Protein AF-A0A6P7GZ07-F1 (afdb_monomer_lite)

Sequence (164 aa):
MSSDELKDEGKRMRKGDEEGEKGDVKKSRQMDTTTRKGSGVEREDEMMEILKQLALNLREENEAISLDVKDIKSEQRIYAEELKELRAENQKLREENEAIRKESEQTKKQVRELSTRLDYLEKEKKKDNVIVTGLDIDAEEPEMLKLAMGKKVEETLQIQQLRS

Secondary structure (DSSP, 8-state):
-------------------------------------SHHHHHHHHHHHHHHHHHHHHHHHHHHHHHHHHHHHHHHHHHHHHHHHHHHHHHHHHHHHHHHHHHHHHHHHHHHHHHHHHHHHHHHHTTT--------S-TT-HHHHHHHHHHHHHHHHT------

Radius of gyration: 56.55 Å; chains: 1; bounding box: 93×41×154 Å

pLDDT: mean 80.91, std 20.76, range [38.12, 98.44]

Organism: NCBI:txid50390

Foldseek 3Di:
DDDDDDDDDDDDDDDDDDDDDDDDPDPDDPDPPPPPPPVVVVVVVVVVVVVVVVVVVVVVVVVVVVVVVVVVVVVVVVVVVVVVVVVVVVVVVVVVVVVVVVVVVVVVVVVVVVVVVVVVVVCVVCVPPDDDPDQPDDPVDVVRVVVSVVVVCCVVVVDDPPDD

Structure (mmCIF, N/CA/C/O backbone):
data_AF-A0A6P7GZ07-F1
#
_entry.id   AF-A0A6P7GZ07-F1
#
loop_
_atom_site.group_PDB
_atom_site.id
_atom_site.type_symbol
_atom_site.label_atom_id
_atom_site.label_alt_id
_atom_site.label_comp_id
_atom_site.label_asym_id
_atom_site.label_entity_id
_atom_site.label_seq_id
_atom_site.pdbx_PDB_ins_code
_atom_site.Cartn_x
_atom_site.Cartn_y
_atom_site.Cartn_z
_atom_site.occupancy
_atom_site.B_iso_or_equiv
_atom_site.auth_seq_id
_atom_site.auth_comp_id
_atom_site.auth_asym_id
_atom_site.auth_atom_id
_atom_site.pdbx_PDB_model_num
ATOM 1 N N . MET A 1 1 ? -9.242 14.539 -31.391 1.00 41.56 1 MET A N 1
ATOM 2 C CA . MET A 1 1 ? -8.710 15.616 -32.251 1.00 41.56 1 MET A CA 1
ATOM 3 C C . MET A 1 1 ? -7.626 14.974 -33.102 1.00 41.56 1 MET A C 1
ATOM 5 O O . MET A 1 1 ? -6.625 14.557 -32.546 1.00 41.56 1 MET A O 1
ATOM 9 N N . SER A 1 2 ? -8.062 14.389 -34.216 1.00 39.97 2 SER A N 1
ATOM 10 C CA . SER A 1 2 ? -7.776 14.825 -35.596 1.00 39.97 2 SER A CA 1
ATOM 11 C C . SER A 1 2 ? -6.372 14.450 -36.062 1.00 39.97 2 SER A C 1
ATOM 13 O O . SER A 1 2 ? -5.406 15.168 -35.836 1.00 39.97 2 SER A O 1
ATOM 15 N N . SER A 1 3 ? -6.324 13.290 -36.717 1.00 43.72 3 SER A N 1
ATOM 16 C CA . SER A 1 3 ? -5.393 12.965 -37.792 1.00 43.72 3 SER A CA 1
ATOM 17 C C . SER A 1 3 ? -5.730 13.824 -39.007 1.00 43.72 3 SER A C 1
ATOM 19 O O . SER A 1 3 ? -6.891 13.836 -39.397 1.00 43.72 3 SER A O 1
ATOM 21 N N . ASP A 1 4 ? -4.747 14.535 -39.550 1.00 49.34 4 ASP A N 1
ATOM 22 C CA . ASP A 1 4 ? -4.576 14.848 -40.978 1.00 49.34 4 ASP A CA 1
ATOM 23 C C . ASP A 1 4 ? -3.616 16.027 -41.097 1.00 49.34 4 ASP A C 1
ATOM 25 O O . ASP A 1 4 ? -3.949 17.114 -40.645 1.00 49.34 4 ASP A O 1
ATOM 29 N N . GLU A 1 5 ? -2.440 15.799 -41.689 1.00 50.41 5 GLU A N 1
ATOM 30 C CA . GLU A 1 5 ? -1.754 16.739 -42.594 1.00 50.41 5 GLU A CA 1
ATOM 31 C C . GLU A 1 5 ? -0.394 16.156 -43.022 1.00 50.41 5 GLU A C 1
ATOM 33 O O . GLU A 1 5 ? 0.674 16.544 -42.561 1.00 50.41 5 GLU A O 1
ATOM 38 N N . LEU A 1 6 ? -0.434 15.195 -43.947 1.00 51.78 6 LEU A N 1
ATOM 39 C CA . LEU A 1 6 ? 0.678 14.929 -44.860 1.00 51.78 6 LEU A CA 1
ATOM 40 C C . LEU A 1 6 ? 0.176 15.263 -46.264 1.00 51.78 6 LEU A C 1
ATOM 42 O O . LEU A 1 6 ? -0.536 14.470 -46.878 1.00 51.78 6 LEU A O 1
ATOM 46 N N . LYS A 1 7 ? 0.497 16.467 -46.751 1.00 50.22 7 LYS A N 1
ATOM 47 C CA . LYS A 1 7 ? 0.240 16.868 -48.138 1.00 50.22 7 LYS A CA 1
ATOM 48 C C . LYS A 1 7 ? 1.519 16.769 -48.961 1.00 50.22 7 LYS A C 1
ATOM 50 O O . LYS A 1 7 ? 2.432 17.576 -48.847 1.00 50.22 7 LYS A O 1
ATOM 55 N N . ASP A 1 8 ? 1.510 15.707 -49.753 1.00 48.50 8 ASP A N 1
ATOM 56 C CA . ASP A 1 8 ? 2.116 15.497 -51.063 1.00 48.50 8 ASP A CA 1
ATOM 57 C C . ASP A 1 8 ? 2.212 16.780 -51.923 1.00 48.50 8 ASP A C 1
ATOM 59 O O . ASP A 1 8 ? 1.193 17.350 -52.313 1.00 48.50 8 ASP A O 1
ATOM 63 N N . GLU A 1 9 ? 3.436 17.207 -52.254 1.00 45.72 9 GLU A N 1
ATOM 64 C CA . GLU A 1 9 ? 3.720 18.177 -53.325 1.00 45.72 9 GLU A CA 1
ATOM 65 C C . GLU A 1 9 ? 4.543 17.514 -54.439 1.00 45.72 9 GLU A C 1
ATOM 67 O O . GLU A 1 9 ? 5.690 17.857 -54.733 1.00 45.72 9 GLU A O 1
ATOM 72 N N . GLY A 1 10 ? 3.931 16.537 -55.104 1.00 45.78 10 GLY A N 1
ATOM 73 C CA . GLY A 1 10 ? 4.296 16.171 -56.463 1.00 45.78 10 GLY A CA 1
ATOM 74 C C . GLY A 1 10 ? 3.820 17.209 -57.493 1.00 45.78 10 GLY A C 1
ATOM 75 O O . GLY A 1 10 ? 2.695 17.699 -57.428 1.00 45.78 10 GLY A O 1
ATOM 76 N N . LYS A 1 11 ? 4.653 17.401 -58.532 1.00 48.88 11 LYS A N 1
ATOM 77 C CA . LYS A 1 11 ? 4.392 18.006 -59.865 1.00 48.88 11 LYS A CA 1
ATOM 78 C C . LYS A 1 11 ? 4.826 19.466 -60.061 1.00 48.88 11 LYS A C 1
ATOM 80 O O . LYS A 1 11 ? 4.021 20.391 -60.047 1.00 48.88 11 LYS A O 1
ATOM 85 N N . ARG A 1 12 ? 6.083 19.649 -60.485 1.00 49.25 12 ARG A N 1
ATOM 86 C CA . ARG A 1 12 ? 6.446 20.757 -61.388 1.00 49.25 12 ARG A CA 1
ATOM 87 C C . ARG A 1 12 ? 6.394 20.270 -62.834 1.00 49.25 12 ARG A C 1
ATOM 89 O O . ARG A 1 12 ? 7.181 19.430 -63.262 1.00 49.25 12 ARG A O 1
ATOM 96 N N . MET A 1 13 ? 5.396 20.783 -63.544 1.00 49.88 13 MET A N 1
ATOM 97 C CA . MET A 1 13 ? 5.109 20.550 -64.956 1.00 49.88 13 MET A CA 1
ATOM 98 C C . MET A 1 13 ? 6.223 21.120 -65.843 1.00 49.88 13 MET A C 1
ATOM 100 O O . MET A 1 13 ? 6.603 22.281 -65.701 1.00 49.88 13 MET A O 1
ATOM 104 N N . ARG A 1 14 ? 6.695 20.312 -66.802 1.00 51.75 14 ARG A N 1
ATOM 105 C CA . ARG A 1 14 ? 7.357 20.795 -68.020 1.00 51.75 14 ARG A CA 1
ATOM 106 C C . ARG A 1 14 ? 6.313 21.528 -68.859 1.00 51.75 14 ARG A C 1
ATOM 108 O O . ARG A 1 14 ? 5.310 20.926 -69.232 1.00 51.75 14 ARG A O 1
ATOM 115 N N . LYS A 1 15 ? 6.581 22.785 -69.197 1.00 45.84 15 LYS A N 1
ATOM 116 C CA . LYS A 1 15 ? 5.932 23.464 -70.315 1.00 45.84 15 LYS A CA 1
ATOM 117 C C . LYS A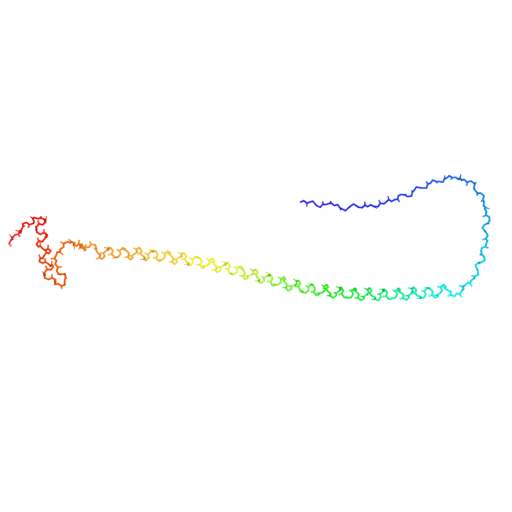 1 15 ? 7.046 23.938 -71.238 1.00 45.84 15 LYS A C 1
ATOM 119 O O . LYS A 1 15 ? 7.870 24.755 -70.839 1.00 45.84 15 LYS A O 1
ATOM 124 N N . GLY A 1 16 ? 7.141 23.285 -72.391 1.00 39.50 16 GLY A N 1
ATOM 125 C CA . GLY A 1 16 ? 7.912 23.798 -73.509 1.00 39.50 16 GLY A CA 1
ATOM 126 C C . GLY A 1 16 ? 7.113 24.906 -74.172 1.00 39.50 16 GLY A C 1
ATOM 127 O O . GLY A 1 16 ? 5.895 24.791 -74.248 1.00 39.50 16 GLY A O 1
ATOM 128 N N . ASP A 1 17 ? 7.821 25.928 -74.624 1.00 42.72 17 ASP A N 1
ATOM 129 C CA . ASP A 1 17 ? 7.405 26.796 -75.714 1.00 42.72 17 ASP A CA 1
ATOM 130 C C . ASP A 1 17 ? 8.677 27.068 -76.533 1.00 42.72 17 ASP A C 1
ATOM 132 O O . ASP A 1 17 ? 9.665 27.616 -76.038 1.00 42.72 17 ASP A O 1
ATOM 136 N N . GLU A 1 18 ? 8.677 26.542 -77.757 1.00 45.75 18 GLU A N 1
ATOM 137 C CA . GLU A 1 18 ? 9.616 26.856 -78.828 1.00 45.75 18 GLU A CA 1
ATOM 138 C C . GLU A 1 18 ? 9.166 28.171 -79.462 1.00 45.75 18 GLU A C 1
ATOM 140 O O . GLU A 1 18 ? 8.109 28.180 -80.076 1.00 45.75 18 GLU A O 1
ATOM 145 N N . GLU A 1 19 ? 9.967 29.236 -79.410 1.00 43.69 19 GLU A N 1
ATOM 146 C CA . GLU A 1 19 ? 9.959 30.250 -80.471 1.00 43.69 19 GLU A CA 1
ATOM 147 C C . GLU A 1 19 ? 11.383 30.750 -80.718 1.00 43.69 19 GLU A C 1
ATOM 149 O O . GLU A 1 19 ? 12.157 31.021 -79.798 1.00 43.69 19 GLU A O 1
ATOM 154 N N . GLY A 1 20 ? 11.752 30.753 -81.997 1.00 40.53 20 GLY A N 1
ATOM 155 C CA . GLY A 1 20 ? 13.111 30.943 -82.463 1.00 40.53 20 GLY A CA 1
ATOM 156 C C . GLY A 1 20 ? 13.542 32.400 -82.519 1.00 40.53 20 GLY A C 1
ATOM 157 O O . GLY A 1 20 ? 12.804 33.274 -82.962 1.00 40.53 20 GLY A O 1
ATOM 158 N N . GLU A 1 21 ? 14.816 32.617 -82.214 1.00 41.66 21 GLU A N 1
ATOM 159 C CA . GLU A 1 21 ? 15.527 33.823 -82.605 1.00 41.66 21 GLU A CA 1
ATOM 160 C C . GLU A 1 21 ? 16.861 33.423 -83.245 1.00 41.66 21 GLU A C 1
ATOM 162 O O . GLU A 1 21 ? 17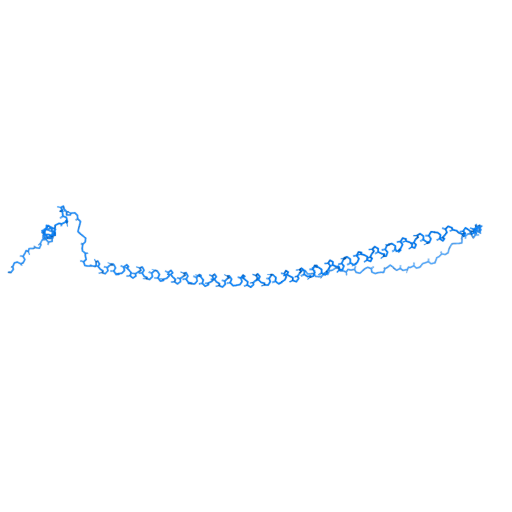.682 32.702 -82.672 1.00 41.66 21 GLU A O 1
ATOM 167 N N . LYS A 1 22 ? 17.033 33.835 -84.504 1.00 48.47 22 LYS A N 1
ATOM 168 C CA . LYS A 1 22 ? 18.250 33.646 -85.295 1.00 48.47 22 LYS A CA 1
ATOM 169 C C . LYS A 1 22 ? 19.368 34.491 -84.681 1.00 48.47 22 LYS A C 1
ATOM 171 O O . LYS A 1 22 ? 19.429 35.690 -84.924 1.00 48.47 22 LYS A O 1
ATOM 176 N N . GLY A 1 23 ? 20.251 33.853 -83.920 1.00 42.97 23 GLY A N 1
ATOM 177 C CA . GLY A 1 23 ? 21.505 34.436 -83.445 1.00 42.97 23 GLY A CA 1
ATOM 178 C C . GLY A 1 23 ? 22.702 33.743 -84.092 1.00 42.97 23 GLY A C 1
ATOM 179 O O . GLY A 1 23 ? 22.807 32.518 -84.065 1.00 42.97 23 GLY A O 1
ATOM 180 N N . ASP A 1 24 ? 23.588 34.529 -84.694 1.00 46.78 24 ASP A N 1
ATOM 181 C CA . ASP A 1 24 ? 24.758 34.094 -85.456 1.00 46.78 24 ASP A CA 1
ATOM 182 C C . ASP A 1 24 ? 25.623 33.041 -84.741 1.00 46.78 24 ASP A C 1
ATOM 184 O O . ASP A 1 24 ? 26.140 33.256 -83.640 1.00 46.78 24 ASP A O 1
ATOM 188 N N . VAL A 1 25 ? 25.853 31.909 -85.417 1.00 46.69 25 VAL A N 1
ATOM 189 C CA . VAL A 1 25 ? 26.768 30.848 -84.975 1.00 46.69 25 VAL A CA 1
ATOM 190 C C . VAL A 1 25 ? 28.205 31.371 -85.039 1.00 46.69 25 VAL A C 1
ATOM 192 O O . VAL A 1 25 ? 28.910 31.237 -86.041 1.00 46.69 25 VAL A O 1
ATOM 195 N N . LYS A 1 26 ? 28.671 31.975 -83.944 1.00 58.75 26 LYS A N 1
ATOM 196 C CA . LYS A 1 26 ? 30.096 32.241 -83.731 1.00 58.75 26 LYS A CA 1
ATOM 197 C C . LYS A 1 26 ? 30.796 30.897 -83.539 1.00 58.75 26 LYS A C 1
ATOM 199 O O . LYS A 1 26 ? 30.599 30.238 -82.522 1.00 58.75 26 LYS A O 1
ATOM 204 N N . LYS A 1 27 ? 31.613 30.494 -84.522 1.00 53.44 27 LYS A N 1
ATOM 205 C CA . LYS A 1 27 ? 32.534 29.348 -84.429 1.00 53.44 27 LYS A CA 1
ATOM 206 C C . LYS A 1 27 ? 33.292 29.416 -83.102 1.00 53.44 27 LYS A C 1
ATOM 208 O O . LYS A 1 27 ? 34.156 30.274 -82.916 1.00 53.44 27 LYS A O 1
ATOM 213 N N . SER A 1 28 ? 32.957 28.514 -82.187 1.00 60.97 28 SER A N 1
ATOM 214 C CA . SER A 1 28 ? 33.694 28.297 -80.952 1.00 60.97 28 SER A CA 1
ATOM 215 C C . SER A 1 28 ? 35.127 27.920 -81.309 1.00 60.97 28 SER A C 1
ATOM 217 O O . SER A 1 28 ? 35.378 26.929 -81.995 1.00 60.97 28 SER A O 1
ATOM 219 N N . ARG A 1 29 ? 36.062 28.753 -80.862 1.00 56.59 29 ARG A N 1
ATOM 220 C CA . ARG A 1 29 ? 37.499 28.511 -80.906 1.00 56.59 29 ARG A CA 1
ATOM 221 C C . ARG A 1 29 ? 37.752 27.161 -80.224 1.00 56.59 29 ARG A C 1
ATOM 223 O O . ARG A 1 29 ? 37.471 27.037 -79.034 1.00 56.59 29 ARG A O 1
ATOM 230 N N . GLN A 1 30 ? 38.207 26.155 -80.974 1.00 52.12 30 GLN A N 1
ATOM 231 C CA . GLN A 1 30 ? 38.708 24.908 -80.394 1.00 52.12 30 GLN A CA 1
ATOM 232 C C . GLN A 1 30 ? 39.817 25.293 -79.413 1.00 52.12 30 GLN A C 1
ATOM 234 O O . GLN A 1 30 ? 40.865 25.789 -79.820 1.00 52.12 30 GLN A O 1
ATOM 239 N N . MET A 1 31 ? 39.545 25.150 -78.118 1.00 51.53 31 MET A N 1
ATOM 240 C CA . MET A 1 31 ? 40.605 25.116 -77.126 1.00 51.53 31 MET A CA 1
ATOM 241 C C . MET A 1 31 ? 41.315 23.786 -77.320 1.00 51.53 31 MET A C 1
ATOM 243 O O . MET A 1 31 ? 40.679 22.736 -77.226 1.00 51.53 31 MET A O 1
ATOM 247 N N . ASP A 1 32 ? 42.613 23.843 -77.606 1.00 46.69 32 ASP A N 1
ATOM 248 C CA . ASP A 1 32 ? 43.492 22.689 -77.509 1.00 46.69 32 ASP A CA 1
ATOM 249 C C . ASP A 1 32 ? 43.368 22.113 -76.098 1.00 46.69 32 ASP A C 1
ATOM 251 O O . ASP A 1 32 ? 43.947 22.618 -75.131 1.00 46.69 32 ASP A O 1
ATOM 255 N N . THR A 1 33 ? 42.594 21.038 -75.964 1.00 52.94 33 THR A N 1
ATOM 256 C CA . THR A 1 33 ? 42.675 20.154 -74.811 1.00 52.94 33 THR A CA 1
ATOM 257 C C . THR A 1 33 ? 44.010 19.438 -74.912 1.00 52.94 33 THR A C 1
ATOM 259 O O . THR A 1 33 ? 44.104 18.316 -75.408 1.00 52.94 33 THR A O 1
ATOM 262 N N . THR A 1 34 ? 45.070 20.103 -74.456 1.00 50.88 34 THR A N 1
ATOM 263 C CA . THR A 1 34 ? 46.273 19.393 -74.048 1.00 50.88 34 THR A CA 1
ATOM 264 C C . THR A 1 34 ? 45.834 18.404 -72.976 1.00 50.88 34 THR A C 1
ATOM 266 O O . THR A 1 34 ? 45.366 18.770 -71.898 1.00 50.88 34 THR A O 1
ATOM 269 N N . THR A 1 35 ? 45.894 17.118 -73.304 1.00 51.41 35 THR A N 1
ATOM 270 C CA . THR A 1 35 ? 45.718 16.032 -72.348 1.00 51.41 35 THR A CA 1
ATOM 271 C C . THR A 1 35 ? 46.769 16.178 -71.250 1.00 51.41 35 THR A C 1
ATOM 273 O O . THR A 1 35 ? 47.859 15.622 -71.352 1.00 51.41 35 THR A O 1
ATOM 276 N N . ARG A 1 36 ? 46.438 16.881 -70.160 1.00 52.97 36 ARG A N 1
ATOM 277 C CA . ARG A 1 36 ? 47.028 16.620 -68.842 1.00 52.97 36 ARG A CA 1
ATOM 278 C C . ARG A 1 36 ? 46.458 15.293 -68.340 1.00 52.97 36 ARG A C 1
ATOM 280 O O . ARG A 1 36 ? 45.593 15.246 -67.473 1.00 52.97 36 ARG A O 1
ATOM 287 N N . LYS A 1 37 ? 46.927 14.198 -68.940 1.00 53.22 37 LYS A N 1
ATOM 288 C CA . LYS A 1 37 ? 46.800 12.843 -68.392 1.00 53.22 37 LYS A CA 1
ATOM 289 C C . LYS A 1 37 ? 47.703 12.779 -67.158 1.00 53.22 37 LYS A C 1
ATOM 291 O O . LYS A 1 37 ? 48.882 12.483 -67.281 1.00 53.22 37 LYS A O 1
ATOM 296 N N . GLY A 1 38 ? 47.185 13.177 -66.004 1.00 54.62 38 GLY A N 1
ATOM 297 C CA . GLY A 1 38 ? 47.922 13.113 -64.739 1.00 54.62 38 GLY A CA 1
ATOM 298 C C . GLY A 1 38 ? 47.070 13.565 -63.562 1.00 54.62 38 GLY A C 1
ATOM 299 O O . GLY A 1 38 ? 46.788 12.780 -62.674 1.00 54.62 38 GLY A O 1
ATOM 300 N N . SER A 1 39 ? 46.525 14.782 -63.619 1.00 58.91 39 SER A N 1
ATOM 301 C CA . SER A 1 39 ? 45.833 15.385 -62.467 1.00 58.91 39 SER A CA 1
ATOM 302 C C . SER A 1 39 ? 44.373 14.957 -62.270 1.00 58.91 39 SER A C 1
ATOM 304 O O . SER A 1 39 ? 43.754 15.345 -61.286 1.00 58.91 39 SER A O 1
ATOM 306 N N . GLY A 1 40 ? 43.771 14.268 -63.246 1.00 63.06 40 GLY A N 1
ATOM 307 C CA . GLY A 1 40 ? 42.400 13.751 -63.135 1.00 63.06 40 GLY A CA 1
ATOM 308 C C . GLY A 1 40 ? 42.343 12.451 -62.335 1.00 63.06 40 GLY A C 1
ATOM 309 O O . GLY A 1 40 ? 41.502 12.320 -61.458 1.00 63.06 40 GLY A O 1
ATOM 310 N N . VAL A 1 41 ? 43.300 11.554 -62.587 1.00 68.69 41 VAL A N 1
ATOM 311 C CA . VAL A 1 41 ? 43.400 10.243 -61.928 1.00 68.69 41 VAL A CA 1
ATOM 312 C C . VAL A 1 41 ? 43.743 10.408 -60.446 1.00 68.69 41 VAL A C 1
ATOM 314 O O . VAL A 1 41 ? 43.066 9.835 -59.609 1.00 68.69 41 VAL A O 1
ATOM 317 N N . GLU A 1 42 ? 44.691 11.289 -60.103 1.00 76.56 42 GLU A N 1
ATOM 318 C CA . GLU A 1 42 ? 45.044 11.579 -58.699 1.00 76.56 42 GLU A CA 1
ATOM 319 C C . GLU A 1 42 ? 43.849 12.123 -57.891 1.00 76.56 42 GLU A C 1
ATOM 321 O O . GLU A 1 42 ? 43.630 11.720 -56.754 1.00 76.56 42 GLU A O 1
ATOM 326 N N . ARG A 1 43 ? 43.017 12.985 -58.493 1.00 82.94 43 ARG A N 1
ATOM 327 C CA . ARG A 1 43 ? 41.793 13.501 -57.849 1.00 82.94 43 ARG A CA 1
ATOM 328 C C . ARG A 1 43 ? 40.707 12.439 -57.703 1.00 82.94 43 ARG A C 1
ATOM 330 O O . ARG A 1 43 ? 39.945 12.475 -56.742 1.00 82.94 43 ARG A O 1
ATOM 337 N N . GLU A 1 44 ? 40.594 11.535 -58.671 1.00 84.69 44 GLU A N 1
ATOM 338 C CA . GLU A 1 44 ? 39.668 10.403 -58.603 1.00 84.69 44 GLU A CA 1
ATOM 339 C C . GLU A 1 44 ? 40.094 9.406 -57.515 1.00 84.69 44 GLU A C 1
ATOM 341 O O . GLU A 1 44 ? 39.237 8.942 -56.763 1.00 84.69 44 GLU A O 1
ATOM 346 N N . ASP A 1 45 ? 41.396 9.154 -57.363 1.00 89.19 45 ASP A N 1
ATOM 347 C CA . ASP A 1 45 ? 41.958 8.307 -56.306 1.00 89.19 45 ASP A CA 1
ATOM 348 C C . ASP A 1 45 ? 41.764 8.931 -54.910 1.00 89.19 45 ASP A C 1
ATOM 350 O O . ASP A 1 45 ? 41.302 8.252 -53.991 1.00 89.19 45 ASP A O 1
ATOM 354 N N . GLU A 1 46 ? 42.018 10.237 -54.753 1.00 91.56 46 GLU A N 1
ATOM 355 C CA . GLU A 1 46 ? 41.728 10.987 -53.517 1.00 91.56 46 GLU A CA 1
ATOM 356 C C . GLU A 1 46 ? 40.236 10.934 -53.155 1.00 91.56 46 GLU A C 1
ATOM 358 O O . GLU A 1 46 ? 39.864 10.683 -52.006 1.00 91.56 46 GLU A O 1
ATOM 363 N N . MET A 1 47 ? 39.359 11.128 -54.143 1.00 93.19 47 MET A N 1
ATOM 364 C CA . MET A 1 47 ? 37.914 11.049 -53.945 1.00 93.19 47 MET A CA 1
ATOM 365 C C . MET A 1 47 ? 37.468 9.630 -53.574 1.00 93.19 47 MET A C 1
ATOM 367 O O . MET A 1 47 ? 36.598 9.464 -52.71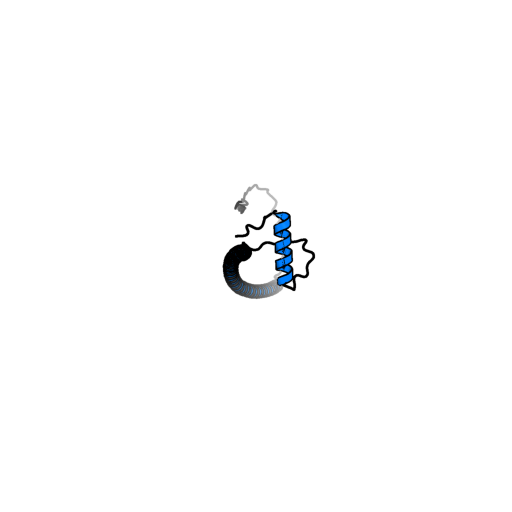9 1.00 93.19 47 MET A O 1
ATOM 371 N N . MET A 1 48 ? 38.072 8.602 -54.171 1.00 94.44 48 MET A N 1
ATOM 372 C CA . MET A 1 48 ? 37.795 7.208 -53.832 1.00 94.44 48 MET A CA 1
ATOM 373 C C . MET A 1 48 ? 38.215 6.879 -52.396 1.00 94.44 48 MET A C 1
ATOM 375 O O . MET A 1 48 ? 37.492 6.162 -51.704 1.00 94.44 48 MET A O 1
ATOM 379 N N . GLU A 1 49 ? 39.340 7.416 -51.931 1.00 95.38 49 GLU A N 1
ATOM 380 C CA . GLU A 1 49 ? 39.805 7.213 -50.559 1.00 95.38 49 GLU A CA 1
ATOM 381 C C . GLU A 1 49 ? 38.882 7.885 -49.535 1.00 95.38 49 GLU A C 1
ATOM 383 O O . GLU A 1 49 ? 38.482 7.260 -48.551 1.00 95.38 49 GLU A O 1
ATOM 388 N N . ILE A 1 50 ? 38.429 9.110 -49.817 1.00 96.00 50 ILE A N 1
ATOM 389 C CA . ILE A 1 50 ? 37.430 9.802 -48.988 1.00 96.00 50 ILE A CA 1
ATOM 390 C C . ILE A 1 50 ? 36.123 9.000 -48.925 1.00 96.00 50 ILE A C 1
ATOM 392 O O . ILE A 1 50 ? 35.550 8.830 -47.848 1.00 96.00 50 ILE A O 1
ATOM 396 N N . LEU A 1 51 ? 35.650 8.474 -50.059 1.00 96.50 51 LEU A N 1
ATOM 397 C CA . LEU A 1 51 ? 34.430 7.663 -50.109 1.00 96.50 51 LEU A CA 1
ATOM 398 C C . LEU A 1 51 ? 34.563 6.359 -49.314 1.00 96.50 51 LEU A C 1
ATOM 400 O O . LEU A 1 51 ? 33.615 5.973 -48.628 1.00 96.50 51 LEU A O 1
ATOM 404 N N . LYS A 1 52 ? 35.725 5.695 -49.361 1.00 96.62 52 LYS A N 1
ATOM 405 C CA . LYS A 1 52 ? 35.998 4.511 -48.531 1.00 96.62 52 LYS A CA 1
ATOM 406 C C . LYS A 1 52 ? 35.967 4.856 -47.048 1.00 96.62 52 LYS A C 1
ATOM 408 O O . LYS A 1 52 ? 35.322 4.139 -46.287 1.00 96.62 52 LYS A O 1
ATOM 413 N N . GLN A 1 53 ? 36.608 5.954 -46.648 1.00 97.31 53 GLN A N 1
ATOM 414 C CA . GLN A 1 53 ? 36.616 6.382 -45.252 1.00 97.31 53 GLN A CA 1
ATOM 415 C C . GLN A 1 53 ? 35.203 6.718 -44.757 1.00 97.31 53 GLN A C 1
ATOM 417 O O . GLN A 1 53 ? 34.813 6.287 -43.677 1.00 97.31 53 GLN A O 1
ATOM 422 N N . LEU A 1 54 ? 34.401 7.423 -45.561 1.00 97.31 54 LEU A N 1
ATOM 423 C CA . LEU A 1 54 ? 33.002 7.710 -45.229 1.00 97.31 54 LEU A CA 1
ATOM 424 C C . LEU A 1 54 ? 32.164 6.432 -45.115 1.00 97.31 54 LEU A C 1
ATOM 426 O O . LEU A 1 54 ? 31.362 6.312 -44.194 1.00 97.31 54 LEU A O 1
ATOM 430 N N . ALA A 1 55 ? 32.357 5.466 -46.016 1.00 97.19 55 ALA A N 1
ATOM 431 C CA . ALA A 1 55 ? 31.654 4.188 -45.958 1.00 97.19 55 ALA A CA 1
ATOM 432 C C . ALA A 1 55 ? 32.025 3.372 -44.707 1.00 97.19 55 ALA A C 1
ATOM 434 O O . ALA A 1 55 ? 31.150 2.737 -44.118 1.00 97.19 55 ALA A O 1
ATOM 435 N N . LEU A 1 56 ? 33.296 3.406 -44.290 1.00 97.38 56 LEU A N 1
ATOM 436 C CA . LEU A 1 56 ? 33.755 2.784 -43.046 1.00 97.38 56 LEU A CA 1
ATOM 437 C C . LEU A 1 56 ? 33.131 3.461 -41.825 1.00 97.38 56 LEU A C 1
ATOM 439 O O . LEU A 1 56 ? 32.497 2.777 -41.027 1.00 97.38 56 LEU A O 1
ATOM 443 N N . ASN A 1 57 ? 33.209 4.790 -41.732 1.00 97.56 57 ASN A N 1
ATOM 444 C CA . ASN A 1 57 ? 32.636 5.539 -40.611 1.00 97.56 57 ASN A CA 1
ATOM 445 C C . ASN A 1 57 ? 31.120 5.303 -40.492 1.00 97.56 57 ASN A C 1
ATOM 447 O O . ASN A 1 57 ? 30.621 4.997 -39.415 1.00 97.56 57 ASN A O 1
ATOM 451 N N . LEU A 1 58 ? 30.385 5.362 -41.610 1.00 97.88 58 LEU A N 1
ATOM 452 C CA . LEU A 1 58 ? 28.945 5.084 -41.623 1.00 97.88 58 LEU A CA 1
ATOM 453 C C . LEU A 1 58 ? 28.627 3.652 -41.192 1.00 97.88 58 LEU A C 1
ATOM 455 O O . LEU A 1 58 ? 27.582 3.399 -40.593 1.00 97.88 58 LEU A O 1
ATOM 459 N N . ARG A 1 59 ? 29.488 2.687 -41.523 1.00 97.75 59 ARG A N 1
ATOM 460 C CA . ARG A 1 59 ? 29.314 1.307 -41.077 1.00 97.75 59 ARG A CA 1
ATOM 461 C C . ARG A 1 59 ? 29.517 1.193 -39.568 1.00 97.75 59 ARG A C 1
ATOM 463 O O . ARG A 1 59 ? 28.682 0.579 -38.914 1.00 97.75 59 ARG A O 1
ATOM 470 N N . GLU A 1 60 ? 30.579 1.787 -39.037 1.00 97.81 60 GLU A N 1
ATOM 471 C CA . GLU A 1 60 ? 30.875 1.789 -37.600 1.00 97.81 60 GLU A CA 1
ATOM 472 C C . GLU A 1 60 ? 29.757 2.471 -36.798 1.00 97.81 60 GLU A C 1
ATOM 474 O O . GLU A 1 60 ? 29.274 1.909 -35.817 1.00 97.81 60 GLU A O 1
ATOM 479 N N . GLU A 1 61 ? 29.266 3.624 -37.261 1.00 98.06 61 GLU A N 1
ATOM 480 C CA . GLU A 1 61 ? 28.130 4.322 -36.646 1.00 98.06 61 GLU A CA 1
ATOM 481 C C . GLU A 1 61 ? 26.851 3.474 -36.677 1.00 98.06 61 GLU A C 1
ATOM 483 O O . GLU A 1 61 ? 26.145 3.378 -35.674 1.00 98.06 61 GLU A O 1
ATOM 488 N N . ASN A 1 62 ? 26.554 2.804 -37.795 1.00 97.69 62 ASN A N 1
ATOM 489 C CA . ASN A 1 62 ? 25.393 1.913 -37.879 1.00 97.69 62 ASN A CA 1
ATOM 490 C C . ASN A 1 62 ? 25.519 0.691 -36.958 1.00 97.69 62 ASN A C 1
ATOM 492 O O . ASN A 1 62 ? 24.522 0.252 -36.379 1.00 97.69 62 ASN A O 1
ATOM 496 N N . GLU A 1 63 ? 26.721 0.127 -36.819 1.00 98.12 63 GLU A N 1
ATOM 497 C CA . GLU A 1 63 ? 26.982 -0.972 -35.887 1.00 98.12 63 GLU A CA 1
ATOM 498 C C . GLU A 1 63 ? 26.787 -0.508 -34.434 1.00 98.12 63 GLU A C 1
ATOM 500 O O . GLU A 1 63 ? 26.090 -1.190 -33.678 1.00 98.12 63 GLU A O 1
ATOM 505 N N . ALA A 1 64 ? 27.288 0.678 -34.074 1.00 98.19 64 ALA A N 1
ATOM 506 C CA . ALA A 1 64 ? 27.085 1.283 -32.757 1.00 98.19 64 ALA A CA 1
ATOM 507 C C . ALA A 1 64 ? 25.59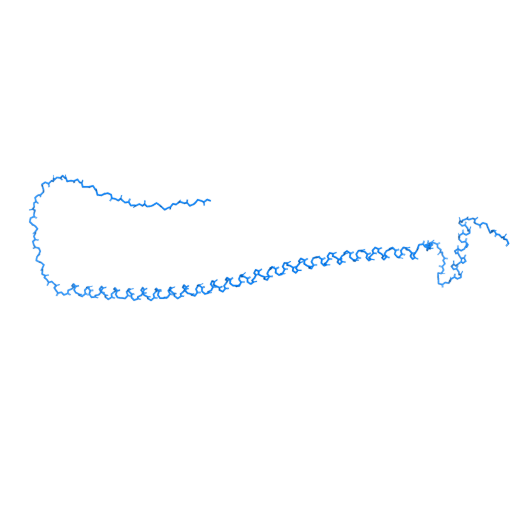7 1.538 -32.459 1.00 98.19 64 ALA A C 1
ATOM 509 O O . ALA A 1 64 ? 25.074 1.045 -31.461 1.00 98.19 64 ALA A O 1
ATOM 510 N N . ILE A 1 65 ? 24.871 2.188 -33.377 1.00 98.31 65 ILE A N 1
ATOM 511 C CA . ILE A 1 65 ? 23.423 2.422 -33.239 1.00 98.31 65 ILE A CA 1
ATOM 512 C C . ILE A 1 65 ? 22.668 1.094 -33.095 1.00 98.31 65 ILE A C 1
ATOM 514 O O . ILE A 1 65 ? 21.719 0.982 -32.317 1.00 98.31 65 ILE A O 1
ATOM 518 N N . SER A 1 66 ? 23.071 0.054 -33.831 1.00 98.25 66 SER A N 1
ATOM 519 C CA . SER A 1 66 ? 22.437 -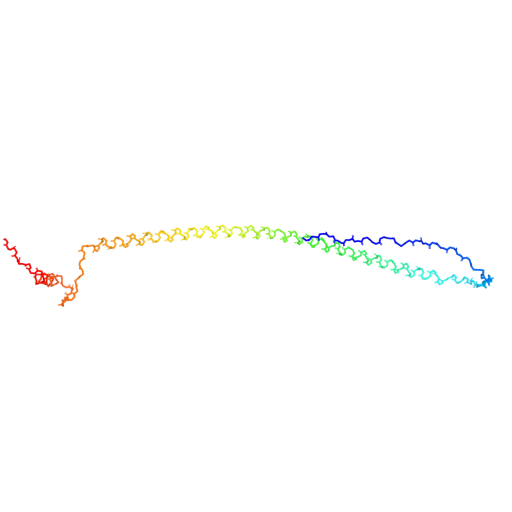1.257 -33.708 1.00 98.25 66 SER A CA 1
ATOM 520 C C . SER A 1 66 ? 22.662 -1.904 -32.338 1.00 98.25 66 SER A C 1
ATOM 522 O O . SER A 1 66 ? 21.818 -2.716 -31.941 1.00 98.25 66 SER A O 1
ATOM 524 N N . LEU A 1 67 ? 23.777 -1.626 -31.661 1.00 98.31 67 LEU A N 1
ATOM 525 C CA . LEU A 1 67 ? 24.028 -2.089 -30.296 1.00 98.31 67 LEU A CA 1
ATOM 526 C C . LEU A 1 67 ? 23.159 -1.310 -29.309 1.00 98.31 67 LEU A C 1
ATOM 528 O O . LEU A 1 67 ? 22.387 -1.938 -28.588 1.00 98.31 67 LEU A O 1
ATOM 532 N N . ASP A 1 68 ? 23.147 0.020 -29.397 1.00 98.44 68 ASP A N 1
ATOM 533 C CA . ASP A 1 68 ? 22.314 0.875 -28.542 1.00 98.44 68 ASP A CA 1
ATOM 534 C C . ASP A 1 68 ? 20.832 0.484 -28.623 1.00 98.44 68 ASP A C 1
ATOM 536 O O . ASP A 1 68 ? 20.139 0.365 -27.616 1.00 98.44 68 ASP A O 1
ATOM 540 N N . VAL A 1 69 ? 20.322 0.191 -29.826 1.00 98.44 69 VAL A N 1
ATOM 541 C CA . VAL A 1 69 ? 18.934 -0.265 -30.010 1.00 98.44 69 VAL A CA 1
ATOM 542 C C . VAL A 1 69 ? 18.666 -1.606 -29.319 1.00 98.44 69 VAL A C 1
ATOM 544 O O . VAL A 1 69 ? 17.542 -1.844 -28.865 1.00 98.44 69 VAL A O 1
ATOM 547 N N . LYS A 1 70 ? 19.644 -2.516 -29.267 1.00 98.06 70 LYS A N 1
ATOM 548 C CA . LYS A 1 70 ? 19.490 -3.794 -28.555 1.00 98.06 70 LYS A CA 1
ATOM 549 C C . LYS A 1 70 ? 19.476 -3.576 -27.047 1.00 98.06 70 LYS A C 1
ATOM 551 O O . LYS A 1 70 ? 18.627 -4.173 -26.386 1.00 98.06 70 LYS A O 1
ATOM 556 N N . ASP A 1 71 ? 20.343 -2.705 -26.548 1.00 98.31 71 ASP A N 1
ATOM 557 C CA . ASP A 1 71 ? 20.453 -2.398 -25.124 1.00 98.31 71 ASP A CA 1
ATOM 558 C C . ASP A 1 71 ? 19.211 -1.650 -24.627 1.00 98.31 71 ASP A C 1
ATOM 560 O O . ASP A 1 71 ? 18.556 -2.086 -23.686 1.00 98.31 71 ASP A O 1
ATOM 564 N N . ILE A 1 72 ? 18.742 -0.638 -25.358 1.00 98.38 72 ILE A N 1
ATOM 565 C CA . ILE A 1 72 ? 17.482 0.051 -25.041 1.00 98.38 72 ILE A CA 1
ATOM 566 C C . ILE A 1 72 ? 16.308 -0.939 -25.002 1.00 98.38 72 ILE A C 1
ATOM 568 O O . ILE A 1 72 ? 15.433 -0.854 -24.141 1.00 98.38 72 ILE A O 1
ATOM 572 N N . LYS A 1 73 ? 16.262 -1.910 -25.923 1.00 98.06 73 LYS A N 1
ATOM 573 C CA . LYS A 1 73 ? 15.204 -2.933 -25.926 1.00 98.06 73 LYS A CA 1
ATOM 574 C C . LYS A 1 73 ? 15.303 -3.892 -24.745 1.00 98.06 73 LYS A C 1
ATOM 576 O O . LYS A 1 73 ? 14.262 -4.382 -24.305 1.00 98.06 73 LYS A O 1
ATOM 581 N N . SER A 1 74 ? 16.506 -4.217 -24.275 1.00 97.81 74 SER A N 1
ATOM 582 C CA . SER A 1 74 ? 16.675 -5.080 -23.104 1.00 97.81 74 SER A CA 1
ATOM 583 C C . SER A 1 74 ? 16.245 -4.338 -21.837 1.00 97.81 74 SER A C 1
ATOM 585 O O . SER A 1 74 ? 15.418 -4.862 -21.094 1.00 97.81 74 SER A O 1
ATOM 587 N N . GLU A 1 75 ? 16.662 -3.084 -21.671 1.00 98.38 75 GLU A N 1
ATOM 588 C CA . GLU A 1 75 ? 16.234 -2.217 -20.569 1.00 98.38 75 GLU A CA 1
ATOM 589 C C . GLU A 1 75 ? 14.716 -2.018 -20.548 1.00 98.38 75 GLU A C 1
ATOM 591 O O . GLU A 1 75 ? 14.076 -2.186 -19.512 1.00 98.38 75 GLU A O 1
ATOM 596 N N . GLN A 1 76 ? 14.095 -1.750 -21.702 1.00 98.00 76 GLN A N 1
ATOM 597 C CA . GLN A 1 76 ? 12.637 -1.618 -21.795 1.00 98.00 76 GLN A CA 1
ATOM 598 C C . GLN A 1 76 ? 11.890 -2.873 -21.332 1.00 98.00 76 GLN A C 1
ATOM 600 O O . GLN A 1 76 ? 10.801 -2.758 -20.766 1.00 98.00 76 GLN A O 1
ATOM 605 N N . ARG A 1 77 ? 12.443 -4.070 -21.567 1.00 97.94 77 ARG A N 1
ATOM 606 C CA . ARG A 1 77 ? 11.845 -5.321 -21.076 1.00 97.94 77 ARG A CA 1
ATOM 607 C C . ARG A 1 77 ? 11.955 -5.430 -19.562 1.00 97.94 77 ARG A C 1
ATOM 609 O O . ARG A 1 77 ? 10.955 -5.753 -18.932 1.00 97.94 77 ARG A O 1
ATOM 616 N N . ILE A 1 78 ? 13.118 -5.100 -19.005 1.00 98.25 78 ILE A N 1
ATOM 617 C CA . ILE A 1 78 ? 13.345 -5.091 -17.555 1.00 98.25 78 ILE A CA 1
ATOM 618 C C . ILE A 1 78 ? 12.362 -4.126 -16.884 1.00 98.25 78 ILE A C 1
ATOM 620 O O . ILE A 1 78 ? 11.591 -4.536 -16.020 1.00 98.25 78 ILE A O 1
ATOM 624 N N . TYR A 1 79 ? 12.267 -2.882 -17.362 1.00 98.31 79 TYR A N 1
ATOM 625 C CA . TYR A 1 79 ? 11.320 -1.908 -16.813 1.00 98.31 79 TYR A CA 1
ATOM 626 C C . TYR A 1 79 ? 9.857 -2.350 -16.946 1.00 98.31 79 TYR A C 1
ATOM 628 O O . TYR A 1 79 ? 9.034 -2.062 -16.076 1.00 98.31 79 TYR A O 1
ATOM 636 N N . ALA A 1 80 ? 9.495 -3.050 -18.025 1.00 98.12 80 ALA A N 1
ATOM 637 C CA . ALA A 1 80 ? 8.145 -3.585 -18.181 1.00 98.12 80 ALA A CA 1
ATOM 638 C C . ALA A 1 80 ? 7.827 -4.680 -17.146 1.00 98.12 80 ALA A C 1
ATOM 640 O O . ALA A 1 80 ? 6.693 -4.746 -16.659 1.00 98.12 80 ALA A O 1
ATOM 641 N N . GLU A 1 81 ? 8.806 -5.520 -16.808 1.00 98.25 81 GLU A N 1
ATOM 642 C CA . GLU A 1 81 ? 8.693 -6.542 -15.764 1.00 98.25 81 GLU A CA 1
ATOM 643 C C . GLU A 1 81 ? 8.602 -5.904 -14.374 1.00 98.25 81 GLU A C 1
ATOM 645 O O . GLU A 1 81 ? 7.637 -6.170 -13.655 1.00 98.25 81 GLU A O 1
ATOM 650 N N . GLU A 1 82 ? 9.488 -4.963 -14.047 1.00 98.44 82 GLU A N 1
ATOM 651 C CA . GLU A 1 82 ? 9.453 -4.215 -12.782 1.00 98.44 82 GLU A CA 1
ATOM 652 C C . GLU A 1 82 ? 8.117 -3.481 -12.586 1.00 98.44 82 GLU A C 1
ATOM 654 O O . GLU A 1 82 ? 7.501 -3.543 -11.521 1.00 98.44 82 GLU A O 1
ATOM 659 N N . LEU A 1 83 ? 7.588 -2.837 -13.633 1.00 98.38 83 LEU A N 1
ATOM 660 C CA . LEU A 1 83 ? 6.273 -2.192 -13.579 1.00 98.38 83 LEU A CA 1
ATOM 661 C C . LEU A 1 83 ? 5.139 -3.187 -13.320 1.00 98.38 83 LEU A C 1
ATOM 663 O O . LEU A 1 83 ? 4.135 -2.836 -12.690 1.00 98.38 83 LEU A O 1
ATOM 667 N N . LYS A 1 84 ? 5.248 -4.416 -13.829 1.00 98.12 84 LYS A N 1
ATOM 668 C CA . LYS A 1 84 ? 4.258 -5.467 -13.583 1.00 98.12 84 LYS A CA 1
ATOM 669 C C . LYS A 1 84 ? 4.315 -5.931 -12.129 1.00 98.12 84 LYS A C 1
ATOM 671 O O . LYS A 1 84 ? 3.259 -6.087 -11.515 1.00 98.12 84 LYS A O 1
ATOM 676 N N . GLU A 1 85 ? 5.513 -6.102 -11.583 1.00 98.38 85 GLU A N 1
ATOM 677 C CA . GLU A 1 85 ? 5.724 -6.466 -10.181 1.00 98.38 85 GLU A CA 1
ATOM 678 C C . GLU A 1 85 ? 5.217 -5.376 -9.234 1.00 98.38 85 GLU A C 1
ATOM 680 O O . GLU A 1 85 ? 4.385 -5.659 -8.373 1.00 98.38 85 GLU A O 1
ATOM 685 N N . LEU A 1 86 ? 5.586 -4.115 -9.474 1.00 98.38 86 LEU A N 1
ATOM 686 C CA . LEU A 1 86 ? 5.126 -2.968 -8.684 1.00 98.38 86 LEU A CA 1
ATOM 687 C C . LEU A 1 86 ? 3.602 -2.816 -8.689 1.00 98.38 86 LEU A C 1
ATOM 689 O O . LEU A 1 86 ? 3.003 -2.435 -7.678 1.00 98.38 86 LEU A O 1
ATOM 693 N N . ARG A 1 87 ? 2.942 -3.110 -9.817 1.00 98.31 87 ARG A N 1
ATOM 694 C CA . ARG A 1 87 ? 1.472 -3.130 -9.897 1.00 98.31 87 ARG A CA 1
ATOM 695 C C . ARG A 1 87 ? 0.875 -4.256 -9.060 1.00 98.31 87 ARG A C 1
ATOM 697 O O . ARG A 1 87 ? -0.129 -4.028 -8.387 1.00 98.31 87 ARG A O 1
ATOM 704 N N . ALA A 1 88 ? 1.469 -5.447 -9.100 1.00 98.12 88 ALA A N 1
ATOM 705 C CA . ALA A 1 88 ? 1.016 -6.580 -8.302 1.00 98.12 88 ALA A CA 1
ATOM 706 C C . ALA A 1 88 ? 1.201 -6.320 -6.798 1.00 98.12 88 ALA A C 1
ATOM 708 O O . ALA A 1 88 ? 0.297 -6.599 -6.013 1.00 98.12 88 ALA A O 1
ATOM 709 N N . GLU A 1 89 ? 2.329 -5.736 -6.398 1.00 98.38 89 GLU A N 1
ATOM 710 C CA . GLU A 1 89 ? 2.589 -5.337 -5.014 1.00 98.38 89 GLU A CA 1
ATOM 711 C C . GLU A 1 89 ? 1.606 -4.258 -4.542 1.00 98.38 89 GLU A C 1
ATOM 713 O O . GLU A 1 89 ? 0.982 -4.408 -3.493 1.00 98.38 89 GLU A O 1
ATOM 718 N N . ASN A 1 90 ? 1.370 -3.219 -5.351 1.00 98.19 90 ASN A N 1
ATOM 719 C CA . ASN A 1 90 ? 0.367 -2.198 -5.038 1.00 98.19 90 ASN A CA 1
ATOM 720 C C . ASN A 1 90 ? -1.032 -2.789 -4.846 1.00 98.19 90 ASN A C 1
ATOM 722 O O . ASN A 1 90 ? -1.777 -2.340 -3.975 1.00 98.19 90 ASN A O 1
ATOM 726 N N . GLN A 1 91 ? -1.406 -3.776 -5.661 1.00 98.25 91 GLN A N 1
ATOM 727 C CA . GLN A 1 91 ? -2.695 -4.443 -5.532 1.00 98.25 91 GLN A CA 1
ATOM 728 C C . GLN A 1 91 ? -2.797 -5.205 -4.203 1.00 98.25 91 GLN A C 1
ATOM 730 O O . GLN A 1 91 ? -3.779 -5.026 -3.484 1.00 98.25 91 GLN A O 1
ATOM 735 N N . LYS A 1 92 ? -1.760 -5.964 -3.827 1.00 98.31 92 LYS A N 1
ATOM 736 C CA . LYS A 1 92 ? -1.703 -6.656 -2.527 1.00 98.31 92 LYS A CA 1
ATOM 737 C C . LYS A 1 92 ? -1.804 -5.680 -1.357 1.00 98.31 92 LYS A C 1
ATOM 739 O O . LYS A 1 92 ? -2.626 -5.871 -0.468 1.00 98.31 92 LYS A O 1
ATOM 744 N N . LEU A 1 93 ? -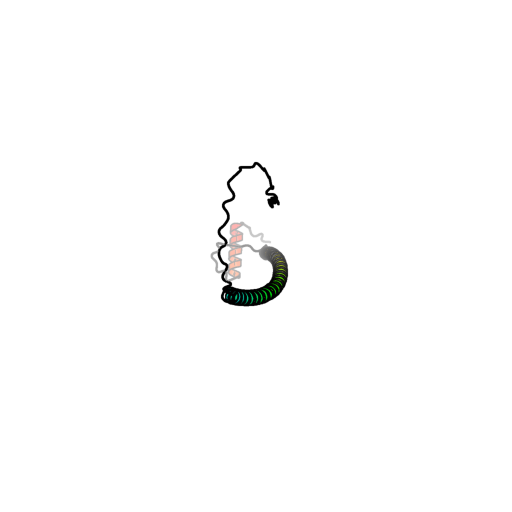1.045 -4.584 -1.395 1.00 98.25 93 LEU A N 1
ATOM 745 C CA . LEU A 1 93 ? -1.085 -3.559 -0.348 1.00 98.25 93 LEU A CA 1
ATOM 746 C C . LEU A 1 93 ? -2.467 -2.905 -0.216 1.00 98.25 93 LEU A C 1
ATOM 748 O O . LEU A 1 93 ? -2.874 -2.533 0.886 1.00 98.25 93 LEU A O 1
ATOM 752 N N . ARG A 1 94 ? -3.209 -2.741 -1.318 1.00 98.25 94 ARG A N 1
ATOM 753 C CA . ARG A 1 94 ? -4.593 -2.241 -1.271 1.00 98.25 94 ARG A CA 1
ATOM 754 C C . ARG A 1 94 ? -5.527 -3.231 -0.586 1.00 98.25 94 ARG A C 1
ATOM 756 O O . ARG A 1 94 ? -6.320 -2.810 0.254 1.00 98.25 94 ARG A O 1
ATOM 763 N N . GLU A 1 95 ? -5.414 -4.511 -0.919 1.00 98.19 95 GLU A N 1
ATOM 764 C CA . GLU A 1 95 ? -6.214 -5.583 -0.318 1.00 98.19 95 GLU A CA 1
ATOM 765 C C . GLU A 1 95 ? -5.934 -5.716 1.186 1.00 98.19 95 GLU A C 1
ATOM 767 O O . GLU A 1 95 ? -6.869 -5.745 1.988 1.00 98.19 95 GLU A O 1
ATOM 772 N N . GLU A 1 96 ? -4.661 -5.693 1.589 1.00 98.38 96 GLU A N 1
ATOM 773 C CA . GLU A 1 96 ? -4.258 -5.705 3.000 1.00 98.38 96 GLU A CA 1
ATOM 774 C C . GLU A 1 96 ? -4.793 -4.485 3.759 1.00 98.38 96 GLU A C 1
ATOM 776 O O . GLU A 1 96 ? -5.365 -4.622 4.840 1.00 98.38 96 GLU A O 1
ATOM 781 N N . ASN A 1 97 ? -4.689 -3.285 3.178 1.00 98.31 97 ASN A N 1
ATOM 782 C CA . ASN A 1 97 ? -5.247 -2.078 3.789 1.00 98.31 97 ASN A CA 1
ATOM 783 C C . ASN A 1 97 ? -6.768 -2.162 3.974 1.00 98.31 97 ASN A C 1
ATOM 785 O O . ASN A 1 97 ? -7.295 -1.690 4.985 1.00 98.31 97 ASN A O 1
ATOM 789 N N . GLU A 1 98 ? -7.492 -2.734 3.011 1.00 98.25 98 GLU A N 1
ATOM 790 C CA . GLU A 1 98 ? -8.936 -2.928 3.135 1.00 98.25 98 GLU A CA 1
ATOM 791 C C . GLU A 1 98 ? -9.274 -3.932 4.247 1.00 98.25 98 GLU A C 1
ATOM 793 O O . GLU A 1 98 ? -10.177 -3.678 5.049 1.00 98.25 98 GLU A O 1
ATOM 798 N N . ALA A 1 99 ? -8.526 -5.034 4.340 1.00 98.31 99 ALA A N 1
ATOM 799 C CA . ALA A 1 99 ? -8.688 -6.024 5.400 1.00 98.31 99 ALA A CA 1
ATOM 800 C C . ALA A 1 99 ? -8.451 -5.412 6.791 1.00 98.31 99 ALA A C 1
ATOM 802 O O . ALA A 1 99 ? -9.310 -5.532 7.667 1.00 98.31 99 ALA A O 1
ATOM 803 N N . ILE A 1 100 ? -7.358 -4.661 6.963 1.00 98.38 100 ILE A N 1
ATOM 804 C CA . ILE A 1 100 ? -7.028 -3.969 8.219 1.00 98.38 100 ILE A CA 1
ATOM 805 C C . ILE A 1 100 ? -8.124 -2.966 8.600 1.00 98.38 100 ILE A C 1
ATOM 807 O O . ILE A 1 100 ? -8.498 -2.856 9.769 1.00 98.38 100 ILE A O 1
ATOM 811 N N . ARG A 1 101 ? -8.681 -2.228 7.629 1.00 98.31 101 ARG A N 1
ATOM 812 C CA . ARG A 1 101 ? -9.794 -1.301 7.895 1.00 98.31 101 ARG A CA 1
ATOM 813 C C . ARG A 1 101 ? -11.027 -2.033 8.418 1.00 98.31 101 ARG A C 1
ATOM 815 O O . ARG A 1 101 ? -11.588 -1.599 9.424 1.00 98.31 101 ARG A O 1
ATOM 822 N N . LYS A 1 102 ? -11.412 -3.147 7.788 1.00 98.19 102 LYS A N 1
ATOM 823 C CA . LYS A 1 102 ? -12.545 -3.976 8.234 1.00 98.19 102 LYS A CA 1
ATOM 824 C C . LYS A 1 102 ? -12.322 -4.520 9.644 1.00 98.19 102 LYS A C 1
ATOM 826 O O . LYS A 1 102 ? -13.207 -4.411 10.490 1.00 98.19 102 LYS A O 1
ATOM 831 N N . GLU A 1 103 ? -11.129 -5.039 9.922 1.00 98.19 103 GLU A N 1
ATOM 832 C CA . GLU A 1 103 ? -10.766 -5.540 11.250 1.00 98.19 103 GLU A CA 1
ATOM 833 C C . GLU A 1 103 ? -10.798 -4.425 12.308 1.00 98.19 103 GLU A C 1
ATOM 835 O O . GLU A 1 103 ? -11.339 -4.605 13.402 1.00 98.19 103 GLU A O 1
ATOM 840 N N . SER A 1 104 ? -10.297 -3.233 11.973 1.00 98.19 104 SER A N 1
ATOM 841 C CA . SER A 1 104 ? -10.340 -2.067 12.859 1.00 98.19 104 SER A CA 1
ATOM 842 C C . SER A 1 104 ? -11.774 -1.642 13.182 1.00 98.19 104 SER A C 1
ATOM 844 O O . SER A 1 104 ? -12.094 -1.352 14.338 1.00 98.19 104 SER A O 1
ATOM 846 N N . GLU A 1 105 ? -12.663 -1.615 12.188 1.00 98.25 105 GLU A N 1
ATOM 847 C CA . GLU A 1 105 ? -14.080 -1.298 12.385 1.00 98.25 105 GLU A CA 1
ATOM 848 C C . GLU A 1 105 ? -14.782 -2.334 13.264 1.00 98.25 105 GLU A C 1
ATOM 850 O O . GLU A 1 105 ? -15.495 -1.967 14.204 1.00 98.25 105 GLU A O 1
ATOM 855 N N . GLN A 1 106 ? -14.533 -3.620 13.013 1.00 98.25 106 GLN A N 1
ATOM 856 C CA . GLN A 1 106 ? -15.061 -4.707 13.831 1.00 98.25 106 GLN A CA 1
ATOM 857 C C . GLN A 1 106 ? -14.576 -4.605 15.280 1.00 98.25 106 GLN A C 1
ATOM 859 O O . GLN A 1 106 ? -15.385 -4.672 16.207 1.00 98.25 106 GLN A O 1
ATOM 864 N N . THR A 1 107 ? -13.283 -4.364 15.481 1.00 98.12 107 THR A N 1
ATOM 865 C CA . THR A 1 107 ? -12.686 -4.204 16.812 1.00 98.12 107 THR A CA 1
ATOM 866 C C . THR A 1 107 ? -13.301 -3.014 17.547 1.00 98.12 107 THR A C 1
ATOM 868 O O . THR A 1 107 ? -13.715 -3.132 18.699 1.00 98.12 107 THR A O 1
ATOM 871 N N . LYS A 1 108 ? -13.460 -1.865 16.874 1.00 98.31 108 LYS A N 1
ATOM 872 C CA . LYS A 1 108 ? -14.135 -0.688 17.451 1.00 98.31 108 LYS A CA 1
ATOM 873 C C . LYS A 1 108 ? -15.569 -1.000 17.869 1.00 98.31 108 LYS A C 1
ATOM 875 O O . LYS A 1 108 ? -16.012 -0.519 18.912 1.00 98.31 108 LYS A O 1
ATOM 880 N N . LYS A 1 109 ? -16.302 -1.786 17.076 1.00 98.25 109 LYS A N 1
ATOM 881 C CA . LYS A 1 109 ? -17.662 -2.213 17.420 1.00 98.25 109 LYS A CA 1
ATOM 882 C C . LYS A 1 109 ? -17.666 -3.087 18.674 1.00 98.25 109 LYS A C 1
ATOM 884 O O . LYS A 1 109 ? -18.410 -2.784 19.602 1.00 98.25 109 LYS A O 1
ATOM 889 N N . GLN A 1 110 ? -16.789 -4.087 18.739 1.00 98.19 110 GLN A N 1
ATOM 890 C CA . GLN A 1 110 ? -16.660 -4.963 19.907 1.00 98.19 110 GLN A CA 1
ATOM 891 C C . GLN A 1 110 ? -16.305 -4.180 21.177 1.00 98.19 110 GLN A C 1
ATOM 893 O O . GLN A 1 110 ? -16.921 -4.385 22.218 1.00 98.19 110 GLN A O 1
ATOM 898 N N . VAL A 1 111 ? -15.373 -3.226 21.092 1.00 98.31 111 VAL A N 1
ATOM 899 C CA . VAL A 1 111 ? -15.010 -2.361 22.226 1.00 98.31 111 VAL A CA 1
ATOM 900 C C . VAL A 1 111 ? -16.209 -1.543 22.715 1.00 98.31 111 VAL A C 1
ATOM 902 O O . VAL A 1 111 ? -16.446 -1.466 23.919 1.00 98.31 111 VAL A O 1
ATOM 905 N N . ARG A 1 112 ? -17.005 -0.964 21.807 1.00 98.06 112 ARG A N 1
ATOM 906 C CA . ARG A 1 112 ? -18.215 -0.204 22.178 1.00 98.06 112 ARG A CA 1
ATOM 907 C C . ARG A 1 112 ? -19.274 -1.081 22.841 1.00 98.06 112 ARG A C 1
ATOM 909 O O . ARG A 1 112 ? -19.877 -0.664 23.828 1.00 98.06 112 ARG A O 1
ATOM 916 N N . GLU A 1 113 ? -19.499 -2.279 22.310 1.00 98.12 113 GLU A N 1
ATOM 917 C CA . GLU A 1 113 ? -20.437 -3.248 22.886 1.00 98.12 113 GLU A CA 1
ATOM 918 C C . GLU A 1 113 ? -20.002 -3.668 24.293 1.00 98.12 113 GLU A C 1
ATOM 920 O O . GLU A 1 113 ? -20.810 -3.641 25.223 1.00 98.12 113 GLU A O 1
ATOM 925 N N . LEU A 1 114 ? -18.715 -3.980 24.476 1.00 98.06 114 LEU A N 1
ATOM 926 C CA . LEU A 1 114 ? -18.155 -4.321 25.782 1.00 98.06 114 LEU A CA 1
ATOM 927 C C . LEU A 1 114 ? -18.253 -3.159 26.771 1.00 98.06 114 LEU A C 1
ATOM 929 O O . LEU A 1 114 ? -18.672 -3.378 27.903 1.00 98.06 114 LEU A O 1
ATOM 933 N N . SER A 1 115 ? -17.936 -1.933 26.347 1.00 98.00 115 SER A N 1
ATOM 934 C CA . SER A 1 115 ? -18.076 -0.739 27.192 1.00 98.00 115 SER A CA 1
ATOM 935 C C . SER A 1 115 ? -19.523 -0.540 27.634 1.00 98.00 115 SER A C 1
ATOM 937 O O . SER A 1 115 ? -19.788 -0.358 28.815 1.00 98.00 115 SER A O 1
ATOM 939 N N . THR A 1 116 ? -20.477 -0.661 26.707 1.00 97.94 116 THR A N 1
ATOM 940 C CA . THR A 1 116 ? -21.907 -0.508 27.019 1.00 97.94 116 THR A CA 1
ATOM 941 C C . THR A 1 116 ? -22.374 -1.583 28.002 1.00 97.94 116 THR A C 1
ATOM 943 O O . THR A 1 116 ? -23.140 -1.312 28.928 1.00 97.94 116 THR A O 1
ATOM 946 N N . ARG A 1 117 ? -21.893 -2.820 27.827 1.00 98.00 117 ARG A N 1
ATOM 947 C CA . ARG A 1 117 ? -22.180 -3.925 28.742 1.00 98.00 117 ARG A CA 1
ATOM 948 C C . ARG A 1 117 ? -21.573 -3.694 30.125 1.00 98.00 117 ARG A C 1
ATOM 950 O O . ARG A 1 117 ? -22.236 -3.986 31.116 1.00 98.00 117 ARG A O 1
ATOM 957 N N . LEU A 1 118 ? -20.346 -3.183 30.203 1.00 97.69 118 LEU A N 1
ATOM 958 C CA . LEU A 1 118 ? -19.705 -2.831 31.470 1.00 97.69 118 LEU A CA 1
ATOM 959 C C . LEU A 1 118 ? -20.482 -1.732 32.195 1.00 97.69 118 LEU A C 1
ATOM 961 O O . LEU A 1 118 ? -20.801 -1.908 33.367 1.00 97.69 118 LEU A O 1
ATOM 965 N N . ASP A 1 119 ? -20.880 -0.672 31.493 1.00 97.06 119 ASP A N 1
ATOM 966 C CA . ASP A 1 119 ? -21.684 0.411 32.068 1.00 97.06 119 ASP A CA 1
ATOM 967 C C . ASP A 1 119 ? -23.014 -0.103 32.631 1.00 97.06 119 ASP A C 1
ATOM 969 O O . ASP A 1 119 ? -23.456 0.314 33.704 1.00 97.06 119 ASP A O 1
ATOM 973 N N . TYR A 1 120 ? -23.664 -1.023 31.913 1.00 97.69 120 TYR A N 1
ATOM 974 C CA . TYR A 1 120 ? -24.885 -1.669 32.381 1.00 97.69 120 TYR A CA 1
ATOM 975 C C . TYR A 1 120 ? -24.642 -2.470 33.665 1.00 97.69 120 TYR A C 1
ATOM 977 O O . TYR A 1 120 ? -25.350 -2.271 34.650 1.00 97.69 120 TYR A O 1
ATOM 985 N N . LEU A 1 121 ? -23.609 -3.316 33.685 1.00 96.88 121 LEU A N 1
ATOM 986 C CA . LEU A 1 121 ? -23.261 -4.123 34.856 1.00 96.88 121 LEU A CA 1
ATOM 987 C C . LEU A 1 121 ? -22.866 -3.261 36.060 1.00 96.88 121 LEU A C 1
ATOM 989 O O . LEU A 1 121 ? -23.219 -3.587 37.191 1.00 96.88 121 LEU A O 1
ATOM 993 N N . GLU A 1 122 ? -22.167 -2.147 35.846 1.00 96.38 122 GLU A N 1
ATOM 994 C CA . GLU A 1 122 ? -21.844 -1.206 36.916 1.00 96.38 122 GLU A CA 1
ATOM 995 C C . GLU A 1 122 ? -23.088 -0.555 37.514 1.00 96.38 122 GLU A C 1
ATOM 997 O O . GLU A 1 122 ? -23.202 -0.463 38.740 1.00 96.38 122 GLU A O 1
ATOM 1002 N N . LYS A 1 123 ? -24.021 -0.110 36.664 1.00 95.31 123 LYS A N 1
ATOM 1003 C CA . LYS A 1 123 ? -25.303 0.444 37.114 1.00 95.31 123 LYS A CA 1
ATOM 1004 C C . LYS A 1 123 ? -26.110 -0.600 37.864 1.00 95.31 123 LYS A C 1
ATOM 1006 O O . LYS A 1 123 ? -26.647 -0.297 38.921 1.00 95.31 123 LYS A O 1
ATOM 1011 N N . GLU A 1 124 ? -26.153 -1.826 37.358 1.00 95.75 124 GLU A N 1
ATOM 1012 C CA . GLU A 1 124 ? -26.887 -2.916 37.989 1.00 95.75 124 GLU A CA 1
ATOM 1013 C C . GLU A 1 124 ? -26.281 -3.312 39.341 1.00 95.75 124 GLU A C 1
ATOM 1015 O O . GLU A 1 124 ? -27.018 -3.502 40.305 1.00 95.75 124 GLU A O 1
ATOM 1020 N N . LYS A 1 125 ? -24.948 -3.331 39.462 1.00 94.88 125 LYS A N 1
ATOM 1021 C CA . LYS A 1 125 ? -24.250 -3.549 40.739 1.00 94.88 125 LYS A CA 1
ATOM 1022 C C . LYS A 1 125 ? -24.539 -2.446 41.762 1.00 94.88 125 LYS A C 1
ATOM 1024 O O . LYS A 1 125 ? -24.547 -2.712 42.959 1.00 94.88 125 LYS A O 1
ATOM 1029 N N . LYS A 1 126 ? -24.720 -1.205 41.304 1.00 94.81 126 LYS A N 1
ATOM 1030 C CA . LYS A 1 126 ? -24.942 -0.023 42.153 1.00 94.81 126 LYS A CA 1
ATOM 1031 C C . LYS A 1 126 ? -26.428 0.330 42.318 1.00 94.81 126 LYS A C 1
ATOM 1033 O O . LYS A 1 126 ? -26.715 1.323 42.974 1.00 94.81 126 LYS A O 1
ATOM 1038 N N . LYS A 1 127 ? -27.361 -0.440 41.743 1.00 94.06 127 LYS A N 1
ATOM 1039 C CA . LYS A 1 127 ? -28.784 -0.059 41.634 1.00 94.06 127 LYS A CA 1
ATOM 1040 C C . LYS A 1 127 ? -29.479 0.144 42.984 1.00 94.06 127 LYS A C 1
ATOM 1042 O O . LYS A 1 127 ? -30.329 1.017 43.098 1.00 94.06 127 LYS A O 1
ATOM 1047 N N . ASP A 1 128 ? -29.080 -0.637 43.985 1.00 93.00 128 ASP A N 1
ATOM 1048 C CA . ASP A 1 128 ? -29.649 -0.603 45.336 1.00 93.00 128 ASP A CA 1
ATOM 1049 C C . ASP A 1 128 ? -28.794 0.245 46.296 1.00 93.00 128 ASP A C 1
ATOM 1051 O O . ASP A 1 128 ? -29.119 0.391 47.474 1.00 93.00 128 ASP A O 1
ATOM 1055 N N . ASN A 1 129 ? -27.689 0.819 45.806 1.00 92.31 129 ASN A N 1
ATOM 1056 C CA . ASN A 1 129 ? -26.811 1.649 46.616 1.00 92.31 129 ASN A CA 1
ATOM 1057 C C . ASN A 1 129 ? -27.364 3.074 46.683 1.00 92.31 129 ASN A C 1
ATOM 1059 O O . ASN A 1 129 ? -27.689 3.682 45.664 1.00 92.31 129 ASN A O 1
ATOM 1063 N N . VAL A 1 130 ? -27.383 3.644 47.885 1.00 86.38 130 VAL A N 1
ATOM 1064 C CA . VAL A 1 130 ? -27.744 5.046 48.115 1.00 86.38 130 VAL A CA 1
ATOM 1065 C C . VAL A 1 130 ? -26.486 5.816 48.498 1.00 86.38 130 VAL A C 1
ATOM 1067 O O . VAL A 1 130 ? -25.733 5.390 49.372 1.00 86.38 130 VAL A O 1
ATOM 1070 N N . ILE A 1 131 ? -26.251 6.953 47.841 1.00 86.81 131 ILE A N 1
ATOM 1071 C CA . ILE A 1 131 ? -25.170 7.875 48.205 1.00 86.81 131 ILE A CA 1
ATOM 1072 C C . ILE A 1 131 ? -25.730 8.867 49.222 1.00 86.81 131 ILE A C 1
ATOM 1074 O O . ILE A 1 131 ? -26.665 9.603 48.915 1.00 86.81 131 ILE A O 1
ATOM 1078 N N . VAL A 1 132 ? -25.148 8.893 50.419 1.00 82.06 132 VAL A N 1
ATOM 1079 C CA . VAL A 1 132 ? -25.524 9.828 51.485 1.00 82.06 132 VAL A CA 1
ATOM 1080 C C . VAL A 1 132 ? -24.381 10.816 51.698 1.00 82.06 132 VAL A C 1
ATOM 1082 O O . VAL A 1 132 ? -23.248 10.410 51.943 1.00 82.06 132 VAL A O 1
ATOM 1085 N N . THR A 1 133 ? -24.669 12.112 51.574 1.00 84.31 133 THR A N 1
ATOM 1086 C CA . THR A 1 133 ? -23.702 13.209 51.742 1.00 84.31 133 THR A CA 1
ATOM 1087 C C . THR A 1 133 ? -24.130 14.143 52.877 1.00 84.31 133 THR A C 1
ATOM 1089 O O . THR A 1 133 ? -25.304 14.184 53.244 1.00 84.31 133 THR A O 1
ATOM 1092 N N . GLY A 1 134 ? -23.179 14.889 53.453 1.00 82.12 134 GLY A N 1
ATOM 1093 C CA . GLY A 1 134 ? -23.456 15.833 54.548 1.00 82.12 134 GLY A CA 1
ATOM 1094 C C . GLY A 1 134 ? -23.663 15.182 55.923 1.00 82.12 134 GLY A C 1
ATOM 1095 O O . GLY A 1 134 ? -24.340 15.760 56.771 1.00 82.12 134 GLY A O 1
ATOM 1096 N N . LEU A 1 135 ? -23.124 13.976 56.133 1.00 81.75 135 LEU A N 1
ATOM 1097 C CA . LEU A 1 135 ? -22.997 13.367 57.457 1.00 81.75 135 LEU A CA 1
ATOM 1098 C C . LEU A 1 135 ? -21.621 13.720 58.035 1.00 81.75 135 LEU A C 1
ATOM 1100 O O . LEU A 1 135 ? -20.604 13.317 57.475 1.00 81.75 135 LEU A O 1
ATOM 1104 N N . ASP A 1 136 ? -21.601 14.431 59.161 1.00 79.56 136 ASP A N 1
ATOM 1105 C CA . ASP A 1 136 ? -20.379 14.711 59.924 1.00 79.56 136 ASP A CA 1
ATOM 1106 C C . ASP A 1 136 ? -20.062 13.517 60.836 1.00 79.56 136 ASP A C 1
ATOM 1108 O O . ASP A 1 136 ? -20.354 13.523 62.033 1.00 79.56 136 ASP A O 1
ATOM 1112 N N . ILE A 1 137 ? -19.532 12.449 60.245 1.00 78.25 137 ILE A N 1
ATOM 1113 C CA . ILE A 1 137 ? -19.156 11.211 60.936 1.00 78.25 137 ILE A CA 1
ATOM 1114 C C . ILE A 1 137 ? -17.845 10.666 60.391 1.00 78.25 137 ILE A C 1
ATOM 1116 O O . ILE A 1 137 ? -17.507 10.881 59.226 1.00 78.25 137 ILE A O 1
ATOM 1120 N N . ASP A 1 138 ? -17.153 9.899 61.225 1.00 74.94 138 ASP A N 1
ATOM 1121 C CA . ASP A 1 138 ? -16.062 9.054 60.767 1.00 74.94 138 ASP A CA 1
ATOM 1122 C C . ASP A 1 138 ? -16.641 7.775 60.142 1.00 74.94 138 ASP A C 1
ATOM 1124 O O . ASP A 1 138 ? -17.383 7.028 60.785 1.00 74.94 138 ASP A O 1
ATOM 1128 N N . ALA A 1 139 ? -16.367 7.560 58.857 1.00 71.06 139 ALA A N 1
ATOM 1129 C CA . ALA A 1 139 ? -16.913 6.443 58.090 1.00 71.06 139 ALA A CA 1
ATOM 1130 C C . ALA A 1 139 ? -16.124 5.135 58.287 1.00 71.06 139 ALA A C 1
ATOM 1132 O O . ALA A 1 139 ? -16.531 4.101 57.755 1.00 71.06 139 ALA A O 1
ATOM 1133 N N . GLU A 1 140 ? -15.012 5.166 59.030 1.00 79.62 140 GLU A N 1
ATOM 1134 C CA . GLU A 1 140 ? -14.188 3.984 59.309 1.00 79.62 140 GLU A CA 1
ATOM 1135 C C . GLU A 1 140 ? -14.799 3.061 60.379 1.00 79.62 140 GLU A C 1
ATOM 1137 O O . GLU A 1 140 ? -14.461 1.877 60.430 1.00 79.62 140 GLU A O 1
ATOM 1142 N N . GLU A 1 141 ? -15.757 3.554 61.177 1.00 83.69 141 GLU A N 1
ATOM 1143 C CA . GLU A 1 141 ? -16.495 2.765 62.171 1.00 83.69 141 GLU A CA 1
ATOM 1144 C C . GLU A 1 141 ? -17.920 2.408 61.694 1.00 83.69 141 GLU A C 1
ATOM 1146 O O . GLU A 1 141 ? -18.826 3.252 61.707 1.00 83.69 141 GLU A O 1
ATOM 1151 N N . PRO A 1 142 ? -18.184 1.134 61.331 1.00 81.06 142 PRO A N 1
ATOM 1152 C CA . PRO A 1 142 ? -19.471 0.711 60.771 1.00 81.06 142 PRO A CA 1
ATOM 1153 C C . PRO A 1 142 ? -20.666 0.923 61.711 1.00 81.06 142 PRO A C 1
ATOM 1155 O O . PRO A 1 142 ? -21.772 1.226 61.260 1.00 81.06 142 PRO A O 1
ATOM 1158 N N . GLU A 1 143 ? -20.453 0.763 63.019 1.00 83.62 143 GLU A N 1
ATOM 1159 C CA . GLU A 1 143 ? -21.492 0.927 64.044 1.00 83.62 143 GLU A CA 1
ATOM 1160 C C . GLU A 1 143 ? -21.927 2.397 64.176 1.00 83.62 143 GLU A C 1
ATOM 1162 O O . GLU A 1 143 ? -23.125 2.695 64.214 1.00 83.62 143 GLU A O 1
ATOM 1167 N N . MET A 1 144 ? -20.968 3.330 64.155 1.00 81.94 144 MET A N 1
ATOM 1168 C CA . MET A 1 144 ? -21.230 4.773 64.223 1.00 81.94 144 MET A CA 1
ATOM 1169 C C . MET A 1 144 ? -21.950 5.276 62.970 1.00 81.94 144 MET A C 1
ATOM 1171 O O . MET A 1 144 ? -22.927 6.024 63.075 1.00 81.94 144 MET A O 1
ATOM 1175 N N . LEU A 1 145 ? -21.538 4.800 61.791 1.00 84.12 145 LEU A N 1
ATOM 1176 C CA . LEU A 1 145 ? -22.207 5.090 60.523 1.00 84.12 145 LEU A CA 1
ATOM 1177 C C . LEU A 1 145 ? -23.669 4.628 60.532 1.00 84.12 145 LEU A C 1
ATOM 1179 O O . LEU A 1 145 ? -24.563 5.394 60.167 1.00 84.12 145 LEU A O 1
ATOM 1183 N N . LYS A 1 146 ? -23.932 3.400 60.992 1.00 86.75 146 LYS A N 1
ATOM 1184 C CA . LYS A 1 146 ? -25.285 2.832 61.048 1.00 86.75 146 LYS A CA 1
ATOM 1185 C C . LYS A 1 146 ? -26.200 3.614 61.990 1.00 86.75 146 LYS A C 1
ATOM 1187 O O . LYS A 1 146 ? -27.344 3.896 61.629 1.00 86.75 146 LYS A O 1
ATOM 1192 N N . LEU A 1 147 ? -25.702 3.991 63.170 1.00 85.25 147 LEU A N 1
ATOM 1193 C CA . LEU A 1 147 ? -26.454 4.778 64.149 1.00 85.25 147 LEU A CA 1
ATOM 1194 C C . LEU A 1 147 ? -26.774 6.182 63.616 1.00 85.25 147 LEU A C 1
ATOM 1196 O O . LEU A 1 147 ? -27.923 6.625 63.681 1.00 85.25 147 LEU A O 1
ATOM 1200 N N . ALA A 1 148 ? -25.772 6.869 63.061 1.00 84.69 148 ALA A N 1
ATOM 1201 C CA . ALA A 1 148 ? -25.931 8.213 62.518 1.00 84.69 148 ALA A CA 1
ATOM 1202 C C . ALA A 1 148 ? -26.875 8.239 61.308 1.00 84.69 148 ALA A C 1
ATOM 1204 O O . ALA A 1 148 ? -27.757 9.098 61.242 1.00 84.69 148 ALA A O 1
ATOM 1205 N N . MET A 1 149 ? -26.752 7.271 60.391 1.00 84.44 149 MET A N 1
ATOM 1206 C CA . MET A 1 149 ? -27.691 7.109 59.278 1.00 84.44 149 MET A CA 1
ATOM 1207 C C . MET A 1 149 ? -29.112 6.838 59.778 1.00 84.44 149 MET A C 1
ATOM 1209 O O . MET A 1 149 ? -30.039 7.505 59.325 1.00 84.44 149 MET A O 1
ATOM 1213 N N . GLY A 1 150 ? -29.290 5.911 60.726 1.00 85.94 150 GLY A N 1
ATOM 1214 C CA . GLY A 1 150 ? -30.602 5.576 61.286 1.00 85.94 150 GLY A CA 1
ATOM 1215 C C . GLY A 1 150 ? -31.307 6.794 61.881 1.00 85.94 150 GLY A C 1
ATOM 1216 O O . GLY A 1 150 ? -32.422 7.120 61.479 1.00 85.94 150 GLY A O 1
ATOM 1217 N N . LYS A 1 151 ? -30.611 7.537 62.749 1.00 85.00 151 LYS A N 1
ATOM 1218 C CA . LYS A 1 151 ? -31.140 8.765 63.357 1.00 85.00 151 LYS A CA 1
ATOM 1219 C C . LYS A 1 151 ? -31.485 9.823 62.305 1.00 85.00 151 LYS A C 1
ATOM 1221 O O . LYS A 1 151 ? -32.541 10.445 62.377 1.00 85.00 151 LYS A O 1
ATOM 1226 N N . LYS A 1 152 ? -30.620 10.014 61.301 1.00 85.06 152 LYS A N 1
ATOM 1227 C CA . LYS A 1 152 ? -30.849 11.009 60.246 1.00 85.06 152 LYS A CA 1
ATOM 1228 C C . LYS A 1 152 ? -32.064 10.670 59.381 1.00 85.06 152 LYS A C 1
ATOM 1230 O O . LYS A 1 152 ? -32.812 11.572 59.004 1.00 85.06 152 LYS A O 1
ATOM 1235 N N . VAL A 1 153 ? -32.276 9.390 59.078 1.00 85.25 153 VAL A N 1
ATOM 1236 C CA . VAL A 1 153 ? -33.455 8.910 58.341 1.00 85.25 153 VAL A CA 1
ATOM 1237 C C . VAL A 1 153 ? -34.729 9.086 59.172 1.00 85.25 153 VAL A C 1
ATOM 1239 O O . VAL A 1 153 ? -35.718 9.592 58.648 1.00 85.25 153 VAL A O 1
ATOM 1242 N N . GLU A 1 154 ? -34.707 8.747 60.464 1.00 85.62 154 GLU A N 1
ATOM 1243 C CA . GLU A 1 154 ? -35.843 8.965 61.374 1.00 85.62 154 GLU A CA 1
ATOM 1244 C C . GLU A 1 154 ? -36.231 10.451 61.472 1.00 85.62 154 GLU A C 1
ATOM 1246 O O . GLU A 1 154 ? -37.409 10.791 61.345 1.00 85.62 154 GLU A O 1
ATOM 1251 N N . GLU A 1 155 ? -35.248 11.347 61.627 1.00 83.44 155 GLU A N 1
ATOM 1252 C CA . GLU A 1 155 ? -35.463 12.800 61.680 1.00 83.44 155 GLU A CA 1
ATOM 1253 C C . GLU A 1 155 ? -36.053 13.357 60.378 1.00 83.44 155 GLU A C 1
ATOM 1255 O O . GLU A 1 155 ? -36.955 14.195 60.408 1.00 83.44 155 GLU A O 1
ATOM 1260 N N . THR A 1 156 ? -35.539 12.914 59.228 1.00 81.06 156 THR A N 1
ATOM 1261 C CA . THR A 1 156 ? -35.928 13.462 57.918 1.00 81.06 156 THR A CA 1
ATOM 1262 C C . THR A 1 156 ? -37.247 12.904 57.401 1.00 81.06 156 THR A C 1
ATOM 1264 O O . THR A 1 156 ? -38.018 13.649 56.798 1.00 81.06 156 THR A O 1
ATOM 1267 N N . LEU A 1 157 ? -37.531 11.622 57.642 1.00 81.94 157 LEU A N 1
ATOM 1268 C CA . LEU A 1 157 ? -38.747 10.961 57.162 1.00 81.94 157 LEU A CA 1
ATOM 1269 C C . LEU A 1 157 ? -39.878 10.921 58.202 1.00 81.94 157 LEU A C 1
ATOM 1271 O O . LEU A 1 157 ? -40.958 10.433 57.882 1.00 81.94 157 LEU A O 1
ATOM 1275 N N . GLN A 1 158 ? -39.659 11.428 59.423 1.00 78.81 158 GLN A N 1
ATOM 1276 C CA . GLN A 1 158 ? -40.646 11.438 60.519 1.00 78.81 158 GLN A CA 1
ATOM 1277 C C . GLN A 1 158 ? -41.254 10.053 60.798 1.00 78.81 158 GLN A C 1
ATOM 1279 O O . GLN A 1 158 ? -42.425 9.928 61.169 1.00 78.81 158 GLN A O 1
ATOM 1284 N N . ILE A 1 159 ? -40.466 8.994 60.606 1.00 66.50 159 ILE A N 1
ATOM 1285 C CA . ILE A 1 159 ? -40.923 7.623 60.817 1.00 66.50 159 ILE A CA 1
ATOM 1286 C C . ILE A 1 159 ? -41.042 7.415 62.327 1.00 66.50 159 ILE A C 1
ATOM 1288 O O . ILE A 1 159 ? -40.054 7.209 63.029 1.00 66.50 159 ILE A O 1
ATOM 1292 N N . GLN A 1 160 ? -42.266 7.499 62.846 1.00 59.78 160 GLN A N 1
ATOM 1293 C CA . GLN A 1 160 ? -42.561 7.082 64.211 1.00 59.78 160 GLN A CA 1
ATOM 1294 C C . GLN A 1 160 ? -42.324 5.574 64.306 1.00 59.78 160 GLN A C 1
ATOM 1296 O O . GLN A 1 160 ? -42.840 4.813 63.487 1.00 59.78 160 GLN A O 1
ATOM 1301 N N . GLN A 1 161 ? -41.539 5.141 65.294 1.00 55.75 161 GLN A N 1
ATOM 1302 C CA . GLN A 1 161 ? -41.312 3.722 65.554 1.00 55.75 161 GLN A CA 1
ATOM 1303 C C . GLN A 1 161 ? -42.665 3.010 65.710 1.00 55.75 161 GLN A C 1
ATOM 1305 O O . GLN A 1 161 ? -43.338 3.174 66.729 1.00 55.75 161 GLN A O 1
ATOM 1310 N N . LEU A 1 162 ? -43.051 2.194 64.725 1.00 50.59 162 LEU A N 1
ATOM 1311 C CA . LEU A 1 162 ? -44.059 1.153 64.908 1.00 50.59 162 LEU A CA 1
ATOM 1312 C C . LEU A 1 162 ? -43.447 0.109 65.845 1.00 50.59 162 LEU A C 1
ATOM 1314 O O . LEU A 1 162 ? -42.845 -0.870 65.414 1.00 50.59 162 LEU A O 1
ATOM 1318 N N . ARG A 1 163 ? -43.530 0.383 67.148 1.00 44.81 163 ARG A N 1
ATOM 1319 C CA . ARG A 1 163 ? -43.237 -0.585 68.199 1.00 44.81 163 ARG A CA 1
ATOM 1320 C C . ARG A 1 163 ? -44.383 -1.597 68.217 1.00 44.81 163 ARG A C 1
ATOM 1322 O O . ARG A 1 163 ? -45.504 -1.222 68.556 1.00 44.81 163 ARG A O 1
ATOM 1329 N N . SER A 1 164 ? -44.100 -2.845 67.847 1.00 38.12 164 SER A N 1
ATOM 1330 C CA . SER A 1 164 ? -44.860 -4.018 68.302 1.00 38.12 164 SER A CA 1
ATOM 1331 C C . SER A 1 164 ? -44.044 -4.753 69.348 1.00 38.12 164 SER A C 1
ATOM 1333 O O . SER A 1 164 ? -42.866 -5.032 69.021 1.00 38.12 164 SER A O 1
#